Protein AF-A0A7S1TNI1-F1 (afdb_monomer)

Mean predicted aligned error: 12.4 Å

Solvent-accessible surface area (backbone atoms only — not comparable to full-atom values): 10833 Å² total; per-residue (Å²): 135,83,77,83,78,78,81,82,69,87,81,76,63,82,94,73,88,87,78,83,94,71,95,68,84,94,77,79,81,79,66,83,77,74,82,76,91,56,87,50,42,33,34,29,25,43,77,46,74,68,42,44,52,53,45,50,53,51,49,51,55,45,20,75,75,36,70,81,44,51,46,90,65,24,58,37,82,41,70,46,83,30,66,50,75,73,53,82,90,62,57,76,86,74,70,60,75,88,36,50,73,36,51,57,57,53,48,36,45,74,70,62,71,20,81,46,76,56,75,64,74,91,62,55,55,96,71,73,59,89,96,62,84,86,91,78,79,76,88,80,71,90,85,73,87,80,90,84,62,96,85,36,96,48,81,90,57,58,133

Nearest PDB structures (foldseek):
  4htg-assembly1_A  TM=9.807E-01  e=3.822E-10  Arabidopsis thaliana
  8to0-assembly1_DY  TM=3.413E-01  e=8.635E+00  Mus musculus

InterPro domains:
  IPR000860 Porphobilinogen deaminase [PR00151] (84-104)
  IPR000860 Porphobilinogen deaminase [PR00151] (115-134)
  IPR000860 Porphobilinogen deaminase [PTHR11557] (43-158)
  IPR022417 Porphobilinogen deaminase, N-terminal [PF01379] (43-159)

Radius of gyration: 21.16 Å; Cα contacts (8 Å, |Δi|>4): 131; chains: 1; bounding box: 68×45×53 Å

Secondary structure (DSSP, 8-state):
-PPPPPPPPTT-----SS-------S-----------SSSEEEEEESSHHHHHHHHHHHHHHHHH-GGGSSTTSEEEEEE--HHHH--SS-HHHH--TTTTTHHHHHHHHTTS-SEE---GGGS-SSPPTT------PPP---------SS-SSGGG--

Structure (mmCIF, N/CA/C/O backbone):
data_AF-A0A7S1TNI1-F1
#
_entry.id   AF-A0A7S1TNI1-F1
#
loop_
_atom_site.group_PDB
_atom_site.id
_atom_site.type_symbol
_atom_site.label_atom_id
_atom_site.label_alt_id
_atom_site.label_comp_id
_atom_site.label_asym_id
_atom_site.label_entity_id
_atom_site.label_seq_id
_atom_site.pdbx_PDB_ins_code
_atom_site.Cartn_x
_atom_site.Cartn_y
_atom_site.Cartn_z
_atom_site.occupancy
_atom_site.B_iso_or_equiv
_atom_site.auth_seq_id
_atom_site.auth_comp_id
_atom_site.auth_asym_id
_atom_site.auth_atom_id
_atom_site.pdbx_PDB_model_num
ATOM 1 N N . MET A 1 1 ? -45.869 -10.070 21.396 1.00 42.47 1 MET A N 1
ATOM 2 C CA . MET A 1 1 ? -45.321 -10.048 20.025 1.00 42.47 1 MET A CA 1
ATOM 3 C C . MET A 1 1 ? -43.809 -9.991 20.153 1.00 42.47 1 MET A C 1
ATOM 5 O O . MET A 1 1 ? -43.287 -8.968 20.569 1.00 42.47 1 MET A O 1
ATOM 9 N N . LEU A 1 2 ? -43.135 -11.126 19.964 1.00 41.03 2 LEU A N 1
ATOM 10 C CA . LEU A 1 2 ? -41.676 -11.225 20.056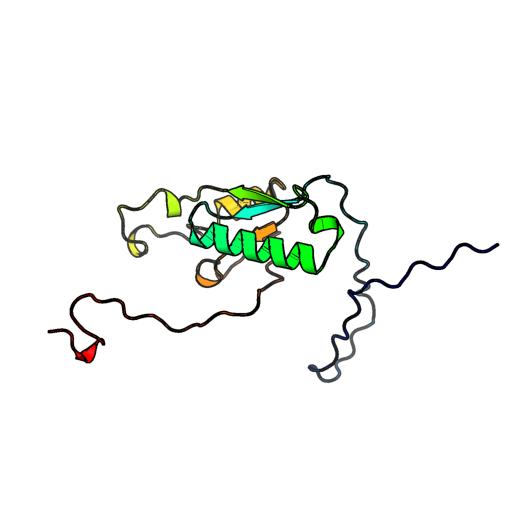 1.00 41.03 2 LEU A CA 1
ATOM 11 C C . LEU A 1 2 ? -41.064 -10.533 18.833 1.00 41.03 2 LEU A C 1
ATOM 13 O O . LEU A 1 2 ? -41.495 -10.792 17.711 1.00 41.03 2 LEU A O 1
ATOM 17 N N . ALA A 1 3 ? -40.101 -9.641 19.060 1.00 39.53 3 ALA A N 1
ATOM 18 C CA . ALA A 1 3 ? -39.330 -9.021 17.990 1.00 39.53 3 ALA A CA 1
ATOM 19 C C . ALA A 1 3 ? -38.654 -10.105 17.122 1.00 39.53 3 ALA A C 1
ATOM 21 O O . ALA A 1 3 ? -38.238 -11.138 17.661 1.00 39.53 3 ALA A O 1
ATOM 22 N N . PRO A 1 4 ? -38.538 -9.907 15.797 1.00 43.22 4 PRO A N 1
ATOM 23 C CA . PRO A 1 4 ? -37.852 -10.857 14.934 1.00 43.22 4 PRO A CA 1
ATOM 24 C C . PRO A 1 4 ? -36.383 -10.984 15.356 1.00 43.22 4 PRO A C 1
ATOM 26 O O . PRO A 1 4 ? -35.690 -9.992 15.580 1.00 43.22 4 PRO A O 1
ATOM 29 N N . LYS A 1 5 ? -35.918 -12.230 15.480 1.00 37.00 5 LYS A N 1
ATOM 30 C CA . LYS A 1 5 ? -34.518 -12.566 15.757 1.00 37.00 5 LYS A CA 1
ATOM 31 C C . LYS A 1 5 ? -33.632 -11.956 14.653 1.00 37.00 5 LYS A C 1
ATOM 33 O O . LYS A 1 5 ? -33.962 -12.142 13.481 1.00 37.00 5 LYS A O 1
ATOM 38 N N . PRO A 1 6 ? -32.539 -11.246 14.988 1.00 43.34 6 PRO A N 1
ATOM 39 C CA . PRO A 1 6 ? -31.662 -10.653 13.983 1.00 43.34 6 PRO A CA 1
ATOM 40 C C . PRO A 1 6 ? -31.056 -11.742 13.090 1.00 43.34 6 PRO A C 1
ATOM 42 O O . PRO A 1 6 ? -30.725 -12.834 13.565 1.00 43.34 6 PRO A O 1
ATOM 45 N N . ALA A 1 7 ? -30.945 -11.446 11.794 1.00 45.44 7 ALA A N 1
ATOM 46 C CA . ALA A 1 7 ? -30.350 -12.349 10.819 1.00 45.44 7 ALA A CA 1
ATOM 47 C C . ALA A 1 7 ? -28.884 -12.660 11.192 1.00 45.44 7 ALA A C 1
ATOM 49 O O . ALA A 1 7 ? -28.173 -11.765 11.655 1.00 45.44 7 ALA A O 1
ATOM 50 N N . PRO A 1 8 ? -28.421 -13.910 11.019 1.00 39.25 8 PRO A N 1
ATOM 51 C CA . PRO A 1 8 ? -27.031 -14.265 11.275 1.00 39.25 8 PRO A CA 1
ATOM 52 C C . PRO A 1 8 ? -26.089 -13.557 10.291 1.00 39.25 8 PRO A C 1
ATOM 54 O O . PRO A 1 8 ? -26.387 -13.435 9.103 1.00 39.25 8 PRO A O 1
ATOM 57 N N . CYS A 1 9 ? -24.947 -13.094 10.803 1.00 40.75 9 CYS A N 1
ATOM 58 C CA . CYS A 1 9 ? -23.941 -12.374 10.030 1.00 40.75 9 CYS A CA 1
ATOM 59 C C . CYS A 1 9 ? -23.322 -13.258 8.922 1.00 40.75 9 CYS A C 1
ATOM 61 O O . CYS A 1 9 ? -22.997 -14.421 9.184 1.00 40.75 9 CYS A O 1
ATOM 63 N N . PRO A 1 10 ? -23.052 -12.705 7.724 1.00 45.34 10 PRO A N 1
ATOM 64 C CA . PRO A 1 10 ? -22.493 -13.445 6.586 1.00 45.34 10 PRO A CA 1
ATOM 65 C C . PRO A 1 10 ? -21.034 -13.911 6.775 1.00 45.34 10 PRO A C 1
ATOM 67 O O . PRO A 1 10 ? -20.502 -14.626 5.933 1.00 45.34 10 PRO A O 1
ATOM 70 N N . CYS A 1 11 ? -20.378 -13.564 7.886 1.00 39.72 11 CYS A N 1
ATOM 71 C CA . CYS A 1 11 ? -18.999 -13.956 8.203 1.00 39.72 11 CYS A CA 1
ATOM 72 C C . CYS A 1 11 ? -18.834 -15.423 8.649 1.00 39.72 11 CYS A C 1
ATOM 74 O O . CYS A 1 11 ? -17.710 -15.862 8.882 1.00 39.72 11 CYS A O 1
ATOM 76 N N . THR A 1 12 ? -19.914 -16.203 8.752 1.00 42.03 12 THR A N 1
ATOM 77 C CA . THR A 1 12 ? -19.847 -17.653 9.011 1.00 42.03 12 THR A CA 1
ATOM 78 C C . THR A 1 12 ? -19.625 -18.436 7.714 1.00 42.03 12 THR A C 1
ATOM 80 O O . THR A 1 12 ? -20.430 -19.275 7.320 1.00 42.03 12 THR A O 1
ATOM 83 N N . LEU A 1 13 ? -18.506 -18.178 7.034 1.00 41.69 13 LEU A N 1
ATOM 84 C CA . LEU A 1 13 ? -17.973 -19.139 6.069 1.00 41.69 13 LEU A CA 1
ATOM 85 C C . LEU A 1 13 ? -17.242 -20.252 6.839 1.00 41.69 13 LEU A C 1
ATOM 87 O O . LEU A 1 13 ? -16.502 -19.956 7.781 1.00 41.69 13 LEU A O 1
ATOM 91 N N . PRO A 1 14 ? -17.431 -21.532 6.480 1.00 37.62 14 PRO A N 1
ATOM 92 C CA . PRO A 1 14 ? -16.796 -22.627 7.187 1.00 37.62 14 PRO A CA 1
ATOM 93 C C . PRO A 1 14 ? -15.302 -22.650 6.848 1.00 37.62 14 PRO A C 1
ATOM 95 O O . PRO A 1 14 ? -14.901 -23.041 5.753 1.00 37.62 14 PRO A O 1
ATOM 98 N N . LEU A 1 15 ? -14.462 -22.277 7.814 1.00 42.62 15 LEU A N 1
ATOM 99 C CA . LEU A 1 15 ? -13.054 -22.676 7.857 1.00 42.62 15 LEU A CA 1
ATOM 100 C C . LEU A 1 15 ? -12.991 -24.187 8.135 1.00 42.62 15 LEU A C 1
ATOM 102 O O . LEU A 1 15 ? -12.703 -24.632 9.240 1.00 42.62 15 LEU A O 1
ATOM 106 N N . ALA A 1 16 ? -13.334 -25.001 7.144 1.00 41.78 16 ALA A N 1
ATOM 107 C CA . ALA A 1 16 ? -13.261 -26.448 7.262 1.00 41.78 16 ALA A CA 1
ATOM 108 C C . ALA A 1 16 ? -12.875 -27.050 5.915 1.00 41.78 16 ALA A C 1
ATOM 110 O O . ALA A 1 16 ? -13.736 -27.483 5.162 1.00 41.78 16 ALA A O 1
ATOM 111 N N . THR A 1 17 ? -11.579 -27.074 5.600 1.00 38.78 17 THR A N 1
ATOM 112 C CA . THR A 1 17 ? -11.052 -28.095 4.672 1.00 38.78 17 THR A CA 1
ATOM 113 C C . THR A 1 17 ? -9.570 -28.435 4.824 1.00 38.78 17 THR A C 1
ATOM 115 O O . THR A 1 17 ? -9.156 -29.419 4.228 1.00 38.78 17 THR A O 1
ATOM 118 N N . TYR A 1 18 ? -8.762 -27.751 5.641 1.00 39.75 18 TYR A N 1
ATOM 119 C CA . TYR A 1 18 ? -7.353 -28.144 5.797 1.00 39.75 18 TYR A CA 1
ATOM 120 C C . TYR A 1 18 ? -6.835 -27.940 7.219 1.00 39.75 18 TYR A C 1
ATOM 122 O O . TYR A 1 18 ? -6.345 -26.865 7.531 1.00 39.75 18 TYR A O 1
ATOM 130 N N . LEU A 1 19 ? -6.938 -28.973 8.065 1.00 37.62 19 LEU A N 1
ATOM 131 C CA . LEU A 1 19 ? -5.962 -29.332 9.113 1.00 37.62 19 LEU A CA 1
ATOM 132 C C . LEU A 1 19 ? -6.448 -30.594 9.860 1.00 37.62 19 LEU A C 1
ATOM 134 O O . LEU A 1 19 ? -7.603 -30.632 10.288 1.00 37.62 19 LEU A O 1
ATOM 138 N N . PRO A 1 20 ? -5.617 -31.645 10.010 1.00 38.34 20 PRO A N 1
ATOM 139 C CA . PRO A 1 20 ? -5.992 -32.830 10.765 1.00 38.34 20 PRO A CA 1
ATOM 140 C C . PRO A 1 20 ? -5.977 -32.543 12.271 1.00 38.34 20 PRO A C 1
ATOM 142 O O . PRO A 1 20 ? -5.214 -31.718 12.771 1.00 38.34 20 PRO A O 1
ATOM 145 N N . ALA A 1 21 ? -6.860 -33.252 12.968 1.00 44.06 21 ALA A N 1
ATOM 146 C CA . ALA A 1 21 ? -7.147 -33.192 14.393 1.00 44.06 21 ALA A CA 1
ATOM 147 C C . ALA A 1 21 ? -5.917 -33.025 15.308 1.00 44.06 21 ALA A C 1
ATOM 149 O O . ALA A 1 21 ? -5.191 -33.980 15.575 1.00 44.06 21 ALA A O 1
ATOM 150 N N . LEU A 1 22 ? -5.777 -31.841 15.905 1.00 36.84 22 LEU A N 1
ATOM 151 C CA . LEU A 1 22 ? -5.133 -31.671 17.204 1.00 36.84 22 LEU A CA 1
ATOM 152 C C . LEU A 1 22 ? -6.102 -30.914 18.113 1.00 36.84 22 LEU A C 1
ATOM 154 O O . LEU A 1 22 ? -6.539 -29.806 17.812 1.00 36.84 22 LEU A O 1
ATOM 158 N N . HIS A 1 23 ? -6.485 -31.579 19.202 1.00 42.34 23 HIS A N 1
ATOM 159 C CA . HIS A 1 23 ? -7.334 -31.058 20.266 1.00 42.34 23 HIS A CA 1
ATOM 160 C C . HIS A 1 23 ? -6.715 -29.796 20.884 1.00 42.34 23 HIS A C 1
ATOM 162 O O . HIS A 1 23 ? -5.745 -29.891 21.633 1.00 42.34 23 HIS A O 1
ATOM 168 N N . LEU A 1 24 ? -7.322 -28.633 20.639 1.00 41.22 24 LEU A N 1
ATOM 169 C CA . LEU A 1 24 ? -7.227 -27.471 21.523 1.00 41.22 24 LEU A CA 1
ATOM 170 C C . LEU A 1 24 ? -8.637 -27.130 22.036 1.00 41.22 24 LEU A C 1
ATOM 172 O O . LEU A 1 24 ? -9.598 -27.214 21.267 1.00 41.22 24 LEU A O 1
ATOM 176 N N . PRO A 1 25 ? -8.792 -26.765 23.322 1.00 38.41 25 PRO A N 1
ATOM 177 C CA . PRO A 1 25 ? -10.092 -26.459 23.894 1.00 38.41 25 PRO A CA 1
ATOM 178 C C . PRO A 1 25 ? -10.689 -25.206 23.244 1.00 38.41 25 PRO A C 1
ATOM 180 O O . PRO A 1 25 ? -10.017 -24.199 23.019 1.00 38.41 25 PRO A O 1
ATOM 183 N N . ALA A 1 26 ? -11.981 -25.302 22.948 1.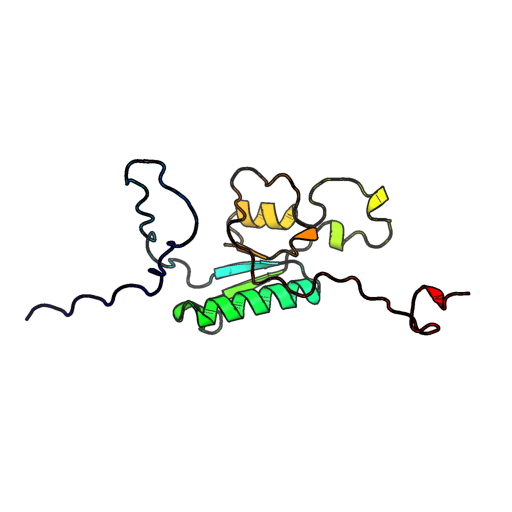00 39.31 26 ALA A N 1
ATOM 184 C CA . ALA A 1 26 ? -12.810 -24.288 22.320 1.00 39.31 26 ALA A CA 1
ATOM 185 C C . ALA A 1 26 ? -12.975 -23.039 23.204 1.00 39.31 26 ALA A C 1
ATOM 187 O O . ALA A 1 26 ? -13.967 -22.908 23.910 1.00 39.31 26 ALA A O 1
ATOM 188 N N . LEU A 1 27 ? -12.017 -22.110 23.163 1.00 35.94 27 LEU A N 1
ATOM 189 C CA . LEU A 1 27 ? -12.146 -20.766 23.742 1.00 35.94 27 LEU A CA 1
ATOM 190 C C . LEU A 1 27 ? -11.419 -19.716 22.884 1.00 35.94 27 LEU A C 1
ATOM 192 O O . LEU A 1 27 ? -10.616 -18.937 23.376 1.00 35.94 27 LEU A O 1
ATOM 196 N N . PHE A 1 28 ? -11.716 -19.664 21.588 1.00 30.45 28 PHE A N 1
ATOM 197 C CA . PHE A 1 28 ? -11.534 -18.438 20.805 1.00 30.45 28 PHE A CA 1
ATOM 198 C C . PHE A 1 28 ? -12.852 -18.121 20.110 1.00 30.45 28 PHE A C 1
ATOM 200 O O . PHE A 1 28 ? -13.022 -18.274 18.905 1.00 30.45 28 PHE A O 1
ATOM 207 N N . SER A 1 29 ? -13.822 -17.697 20.919 1.00 30.09 29 SER A N 1
ATOM 208 C CA . SER A 1 29 ? -14.943 -16.928 20.401 1.00 30.09 29 SER A CA 1
ATOM 209 C C . SER A 1 29 ? -14.376 -15.577 19.971 1.00 30.09 29 SER A C 1
ATOM 211 O O . SER A 1 29 ? -14.229 -14.670 20.789 1.00 30.09 29 SER A O 1
ATOM 213 N N . PHE A 1 30 ? -13.998 -15.449 18.696 1.00 33.84 30 PHE A N 1
ATOM 214 C CA . PHE A 1 30 ? -13.883 -14.145 18.049 1.00 33.84 30 PHE A CA 1
ATOM 215 C C . PHE A 1 30 ? -15.300 -13.572 17.960 1.00 33.84 30 PHE A C 1
ATOM 217 O O . PHE A 1 30 ? -15.944 -13.587 16.915 1.00 33.84 30 PHE A O 1
ATOM 224 N N . THR A 1 31 ? -15.830 -13.096 19.085 1.00 37.09 31 THR A N 1
ATOM 225 C CA . THR A 1 31 ? -16.951 -12.169 19.045 1.00 37.09 31 THR A CA 1
ATOM 226 C C . THR A 1 31 ? -16.450 -10.946 18.300 1.00 37.09 31 THR A C 1
ATOM 228 O O . THR A 1 31 ? -15.518 -10.287 18.766 1.00 37.09 31 THR A O 1
ATOM 231 N N . CYS A 1 32 ? -17.035 -10.665 17.136 1.00 35.09 32 CYS A N 1
ATOM 232 C CA . CYS A 1 32 ? -16.889 -9.396 16.442 1.00 35.09 32 CYS A CA 1
ATOM 233 C C . CYS A 1 32 ? -17.273 -8.292 17.436 1.00 35.09 32 CYS A C 1
ATOM 235 O O . CYS A 1 32 ? -18.455 -8.051 17.681 1.00 35.09 32 CYS A O 1
ATOM 237 N N . ALA A 1 33 ? -16.282 -7.704 18.104 1.00 42.44 33 ALA A N 1
ATOM 238 C CA . ALA A 1 33 ? -16.516 -6.640 19.057 1.00 42.44 33 ALA A CA 1
ATOM 239 C C . ALA A 1 33 ? -17.096 -5.443 18.293 1.00 42.44 33 ALA A C 1
ATOM 241 O O . ALA A 1 33 ? -16.457 -4.926 17.384 1.00 42.44 33 ALA A O 1
ATOM 242 N N . ASN A 1 34 ? -18.336 -5.114 18.661 1.00 43.25 34 ASN A N 1
ATOM 243 C CA . ASN A 1 34 ? -19.155 -3.921 18.432 1.00 43.25 34 ASN A CA 1
ATOM 244 C C . ASN A 1 34 ? -18.761 -2.967 17.270 1.00 43.25 34 ASN A C 1
ATOM 246 O O . ASN A 1 34 ? -17.654 -2.425 17.254 1.00 43.25 34 ASN A O 1
ATOM 250 N N . PRO A 1 35 ? -19.687 -2.678 16.335 1.00 50.81 35 PRO A N 1
ATOM 251 C CA . PRO A 1 35 ? -19.384 -2.083 15.049 1.00 50.81 35 PRO A CA 1
ATOM 252 C C . PRO A 1 35 ? -19.117 -0.580 15.168 1.00 50.81 35 PRO A C 1
ATOM 254 O O . PRO A 1 35 ? -19.885 0.183 15.741 1.00 50.81 35 PRO A O 1
ATOM 257 N N . LEU A 1 36 ? -18.011 -0.171 14.557 1.00 53.19 36 LEU A N 1
ATOM 258 C CA . LEU A 1 36 ? -17.854 1.104 13.866 1.00 53.19 36 LEU A CA 1
ATOM 259 C C . LEU A 1 36 ? -18.291 2.378 14.631 1.00 53.19 36 LEU A C 1
ATOM 261 O O . LEU A 1 36 ? -19.215 3.070 14.225 1.00 53.19 36 LEU A O 1
ATOM 265 N N . THR A 1 37 ? -17.578 2.758 15.694 1.00 52.28 37 THR A N 1
ATOM 266 C CA . THR A 1 37 ? -17.867 3.994 16.460 1.00 52.28 37 THR A CA 1
ATOM 267 C C . THR A 1 37 ? -17.482 5.299 15.749 1.00 52.28 37 THR A C 1
ATOM 269 O O . THR A 1 37 ? -17.905 6.376 16.169 1.00 52.28 37 THR A O 1
ATOM 272 N N . ARG A 1 38 ? -16.681 5.233 14.678 1.00 63.53 38 ARG A N 1
ATOM 273 C CA . ARG A 1 38 ? -16.219 6.397 13.909 1.00 63.53 38 ARG A CA 1
ATOM 274 C C . ARG A 1 38 ? -16.983 6.480 12.589 1.00 63.53 38 ARG A C 1
ATOM 276 O O . ARG A 1 38 ? -17.060 5.493 11.862 1.00 63.53 38 ARG A O 1
ATOM 283 N N . ALA A 1 39 ? -17.498 7.670 12.271 1.00 71.12 39 ALA A N 1
ATOM 284 C CA . ALA A 1 39 ? -18.263 7.929 11.047 1.00 71.12 39 ALA A CA 1
ATOM 285 C C . ALA A 1 39 ? -17.455 7.713 9.750 1.00 71.12 39 ALA A C 1
ATOM 287 O O . ALA A 1 39 ? -18.043 7.534 8.689 1.00 71.12 39 ALA A O 1
ATOM 288 N N . ARG A 1 40 ? -16.116 7.730 9.831 1.00 83.31 40 ARG A N 1
ATOM 289 C CA . ARG A 1 40 ? -15.197 7.470 8.716 1.00 83.31 40 ARG A CA 1
ATOM 290 C C . ARG A 1 40 ? -14.085 6.523 9.145 1.00 83.31 40 ARG A C 1
ATOM 292 O O . ARG A 1 40 ? -13.589 6.643 10.267 1.00 83.31 40 ARG A O 1
ATOM 299 N N . ARG A 1 41 ? -13.690 5.629 8.237 1.00 90.62 41 ARG A N 1
ATOM 300 C CA . ARG A 1 41 ? -12.571 4.690 8.384 1.00 90.62 41 ARG A CA 1
ATOM 301 C C . ARG A 1 41 ? -11.363 5.165 7.586 1.00 90.62 41 ARG A C 1
ATOM 303 O O . ARG A 1 41 ? -11.374 5.004 6.362 1.00 90.62 41 ARG A O 1
ATOM 310 N N . PRO A 1 42 ? -10.352 5.765 8.230 1.00 95.44 42 PRO A N 1
ATOM 311 C CA . PRO A 1 42 ? -9.129 6.159 7.548 1.00 95.44 42 PRO A CA 1
ATOM 312 C C . PRO A 1 42 ? -8.297 4.930 7.145 1.00 95.44 42 PRO A C 1
ATOM 314 O O . PRO A 1 42 ? -7.982 4.073 7.970 1.00 95.44 42 PRO A O 1
ATOM 317 N N . LEU A 1 43 ? -7.936 4.857 5.868 1.00 96.69 43 LEU A N 1
ATOM 318 C CA . LEU A 1 43 ? -7.097 3.833 5.250 1.00 96.69 43 LEU A CA 1
ATOM 319 C C . LEU A 1 43 ? -5.800 4.494 4.781 1.00 96.69 43 LEU A C 1
ATOM 321 O O . LEU A 1 43 ? -5.814 5.320 3.870 1.00 96.69 43 LEU A O 1
ATOM 325 N N . GLY A 1 44 ? -4.681 4.124 5.398 1.00 97.19 44 GLY A N 1
ATOM 326 C CA . GLY A 1 44 ? -3.351 4.620 5.064 1.00 97.19 44 GLY A CA 1
ATOM 327 C C . GLY A 1 44 ? -2.780 3.969 3.805 1.00 97.19 44 GLY A C 1
ATOM 328 O O . GLY A 1 44 ? -2.842 2.750 3.638 1.00 97.19 44 GLY A O 1
ATOM 329 N N . THR A 1 45 ? -2.196 4.766 2.915 1.00 97.25 45 THR A N 1
ATOM 330 C CA . THR A 1 45 ? -1.471 4.273 1.733 1.00 97.25 45 THR A CA 1
ATOM 331 C C . THR A 1 45 ? -0.391 5.264 1.298 1.00 97.25 45 THR A C 1
ATOM 333 O O . THR A 1 45 ? -0.412 6.430 1.696 1.00 97.25 45 THR A O 1
ATOM 336 N N . ARG A 1 46 ? 0.554 4.828 0.461 1.00 95.50 46 ARG A N 1
ATOM 337 C CA . ARG A 1 46 ? 1.511 5.734 -0.200 1.00 95.50 46 ARG A CA 1
ATOM 338 C C . ARG A 1 46 ? 0.816 6.572 -1.274 1.00 95.50 46 ARG A C 1
ATOM 340 O O . ARG A 1 46 ? -0.215 6.187 -1.816 1.00 95.50 46 ARG A O 1
ATOM 347 N N . GLY A 1 47 ? 1.424 7.701 -1.632 1.00 92.50 47 GLY A N 1
ATOM 348 C CA . GLY A 1 47 ? 0.895 8.620 -2.649 1.00 92.50 47 GLY A CA 1
ATOM 349 C C . GLY A 1 47 ? 1.162 8.229 -4.109 1.00 92.50 47 GLY A C 1
ATOM 350 O O . GLY A 1 47 ? 0.782 8.978 -5.006 1.00 92.50 47 GLY A O 1
ATOM 351 N N . SER A 1 48 ? 1.831 7.102 -4.385 1.00 92.50 48 SER A N 1
ATOM 352 C CA . SER A 1 48 ? 2.124 6.701 -5.767 1.00 92.50 48 SER A CA 1
ATOM 353 C C . SER A 1 48 ? 0.856 6.229 -6.499 1.00 92.50 48 SER A C 1
ATOM 355 O O . SER A 1 48 ? -0.042 5.670 -5.863 1.00 92.50 48 SER A O 1
ATOM 357 N N . PRO A 1 49 ? 0.770 6.376 -7.838 1.00 94.75 49 PRO A N 1
ATOM 358 C CA . PRO A 1 49 ? -0.411 5.949 -8.595 1.00 94.75 49 PRO A CA 1
ATOM 359 C C . PRO A 1 49 ? -0.794 4.479 -8.362 1.00 94.75 49 PRO A C 1
ATOM 361 O O . PRO A 1 49 ? -1.971 4.157 -8.214 1.00 94.75 49 PRO A O 1
ATOM 364 N N . LEU A 1 50 ? 0.199 3.589 -8.258 1.00 94.81 50 LEU A N 1
ATOM 365 C CA . LEU A 1 50 ? -0.030 2.172 -7.970 1.00 94.81 50 LEU A CA 1
ATOM 366 C C . LEU A 1 50 ? -0.532 1.941 -6.535 1.00 94.81 50 LEU A C 1
ATOM 368 O O . LEU A 1 50 ? -1.442 1.140 -6.332 1.00 94.81 50 LEU A O 1
ATOM 372 N N . ALA A 1 51 ? 0.019 2.645 -5.544 1.00 95.62 51 ALA A N 1
ATOM 373 C CA . ALA A 1 51 ? -0.421 2.520 -4.154 1.00 95.62 51 ALA A CA 1
ATOM 374 C C . ALA A 1 51 ? -1.863 3.018 -3.960 1.00 95.62 51 ALA A C 1
ATOM 376 O O . ALA A 1 51 ? -2.648 2.410 -3.227 1.00 95.62 51 ALA A O 1
ATOM 377 N N . LEU A 1 52 ? -2.245 4.081 -4.671 1.00 97.06 52 LEU A N 1
ATOM 378 C CA . LEU A 1 52 ? -3.627 4.549 -4.723 1.00 97.06 52 LEU A CA 1
ATOM 379 C C . LEU A 1 52 ? -4.544 3.514 -5.378 1.00 97.06 52 LEU A C 1
ATOM 381 O O . LEU A 1 52 ? -5.596 3.211 -4.822 1.00 97.06 52 LEU A O 1
ATOM 385 N N . ALA A 1 53 ? -4.141 2.913 -6.502 1.00 97.50 53 ALA A N 1
ATOM 386 C CA . ALA A 1 53 ? -4.922 1.853 -7.144 1.00 97.50 53 ALA A CA 1
ATOM 387 C C . ALA A 1 53 ? -5.180 0.668 -6.190 1.00 97.50 53 ALA A C 1
ATOM 389 O O . ALA A 1 53 ? -6.307 0.186 -6.093 1.00 97.50 53 ALA A O 1
ATOM 390 N N . GLN A 1 54 ? -4.171 0.258 -5.415 1.00 97.81 54 GLN A N 1
ATOM 391 C CA . GLN A 1 54 ? -4.302 -0.789 -4.393 1.00 97.81 54 GLN A CA 1
ATOM 392 C C . GLN A 1 54 ? -5.256 -0.386 -3.256 1.00 97.81 54 GLN A C 1
ATOM 394 O O . GLN A 1 54 ? -6.062 -1.200 -2.794 1.00 97.81 54 GLN A O 1
ATOM 399 N N . ALA A 1 55 ? -5.204 0.874 -2.817 1.00 97.38 55 ALA A N 1
ATOM 400 C CA . ALA A 1 55 ? -6.109 1.404 -1.801 1.00 97.38 55 ALA A CA 1
ATOM 401 C C . ALA A 1 55 ? -7.564 1.455 -2.294 1.00 97.38 55 ALA A C 1
ATOM 403 O O . ALA A 1 55 ? -8.473 1.052 -1.567 1.00 97.38 55 ALA A O 1
ATOM 404 N N . TYR A 1 56 ? -7.791 1.885 -3.538 1.00 97.25 56 TYR A N 1
ATOM 405 C CA . TYR A 1 56 ? -9.117 1.889 -4.155 1.00 97.25 56 TYR A CA 1
ATOM 406 C C . TYR A 1 56 ? -9.668 0.477 -4.357 1.00 97.25 56 TYR A C 1
ATOM 408 O O . TYR A 1 56 ? -10.839 0.244 -4.065 1.00 97.25 56 TYR A O 1
ATOM 416 N N . GLU A 1 57 ? -8.837 -0.477 -4.777 1.00 97.38 57 GLU A N 1
ATOM 417 C CA . GLU A 1 57 ? -9.239 -1.881 -4.898 1.00 97.38 57 GLU A CA 1
ATOM 418 C C . GLU A 1 57 ? -9.630 -2.474 -3.535 1.00 97.38 57 GLU A C 1
ATOM 420 O O . GLU A 1 57 ? -10.656 -3.144 -3.404 1.00 97.38 57 GLU A O 1
ATOM 425 N N . THR A 1 58 ? -8.860 -2.163 -2.489 1.00 97.19 58 THR A N 1
ATOM 426 C CA . THR A 1 58 ? -9.188 -2.561 -1.112 1.00 97.19 58 THR A CA 1
ATOM 427 C C . THR A 1 58 ? -10.517 -1.948 -0.667 1.00 97.19 58 THR A C 1
ATOM 429 O O . THR A 1 58 ? -11.391 -2.656 -0.168 1.00 97.19 58 THR A O 1
ATOM 432 N N . LYS A 1 59 ? -10.711 -0.643 -0.900 1.00 96.12 59 LYS A N 1
ATOM 433 C CA . LYS A 1 59 ? -11.956 0.073 -0.590 1.00 96.12 59 LYS A CA 1
ATOM 434 C C . LYS A 1 59 ? -13.163 -0.526 -1.318 1.00 96.12 59 LYS A C 1
ATOM 436 O O . LYS A 1 59 ? -14.206 -0.707 -0.695 1.00 96.12 59 LYS A O 1
ATOM 441 N N . ARG A 1 60 ? -13.023 -0.864 -2.603 1.00 96.12 60 ARG A N 1
ATOM 442 C CA . ARG A 1 60 ? -14.079 -1.498 -3.407 1.00 96.12 60 ARG A CA 1
ATOM 443 C C . ARG A 1 60 ? -14.512 -2.830 -2.791 1.00 96.12 60 ARG A C 1
ATOM 445 O O . ARG A 1 60 ? -15.693 -3.014 -2.516 1.00 96.12 60 ARG A O 1
ATOM 452 N N . ARG A 1 61 ? -13.560 -3.721 -2.492 1.00 96.31 61 ARG A N 1
ATOM 453 C CA . ARG A 1 61 ? -13.840 -5.034 -1.878 1.00 96.31 61 ARG A CA 1
ATOM 454 C C . ARG A 1 61 ? -14.469 -4.924 -0.490 1.00 96.31 61 ARG A C 1
ATOM 456 O O . ARG A 1 61 ? -15.337 -5.724 -0.141 1.00 96.31 61 ARG A O 1
ATOM 463 N N . LEU A 1 62 ? -14.043 -3.934 0.299 1.00 95.44 62 LEU A N 1
ATOM 464 C CA . LEU A 1 62 ? -14.659 -3.638 1.592 1.00 95.44 62 LEU A CA 1
ATOM 465 C C . LEU A 1 62 ? -16.129 -3.244 1.425 1.00 95.44 62 LEU A C 1
ATOM 467 O O . LEU A 1 62 ? -16.964 -3.797 2.130 1.00 95.44 62 LEU A O 1
ATOM 471 N N . GLY A 1 63 ? -16.455 -2.362 0.475 1.00 94.69 63 GLY A N 1
ATOM 472 C CA . GLY A 1 63 ? -17.841 -1.972 0.193 1.00 94.69 63 GLY A CA 1
ATOM 473 C C . GLY A 1 63 ? -18.709 -3.116 -0.346 1.00 94.69 63 GLY A C 1
ATOM 474 O O . GLY A 1 63 ? -19.890 -3.191 -0.028 1.00 94.69 63 GLY A O 1
ATOM 475 N N . GLU A 1 64 ? -18.128 -4.043 -1.111 1.00 94.94 64 GLU A N 1
ATOM 476 C CA . GLU A 1 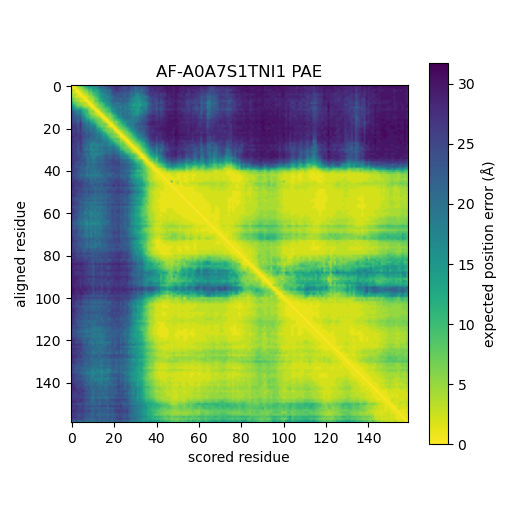64 ? -18.831 -5.241 -1.603 1.00 94.94 64 GLU A CA 1
ATOM 477 C C . GLU A 1 64 ? -19.168 -6.238 -0.489 1.00 94.94 64 GLU A C 1
ATOM 479 O O . GLU A 1 64 ? -20.181 -6.930 -0.561 1.00 94.94 64 GLU A O 1
ATOM 484 N N . THR A 1 65 ? -18.323 -6.314 0.540 1.00 94.94 65 THR A N 1
ATOM 485 C CA . THR A 1 65 ? -18.487 -7.264 1.652 1.00 94.94 65 THR A CA 1
ATOM 486 C C . THR A 1 65 ? -19.301 -6.671 2.805 1.00 94.94 65 THR A C 1
ATOM 488 O O . THR A 1 65 ? -20.075 -7.380 3.446 1.00 94.94 65 THR A O 1
ATOM 491 N N . PHE A 1 66 ? -19.130 -5.374 3.067 1.00 93.50 66 PHE A N 1
ATOM 492 C CA . PHE A 1 66 ? -19.717 -4.642 4.189 1.00 93.50 66 PHE A CA 1
ATOM 493 C C . PHE A 1 66 ? -20.537 -3.456 3.653 1.00 93.50 66 PHE A C 1
ATOM 495 O O . PHE A 1 66 ? -19.957 -2.413 3.329 1.00 93.50 66 PHE A O 1
ATOM 502 N N . PRO A 1 67 ? -21.875 -3.580 3.543 1.00 90.25 67 PRO A N 1
ATOM 503 C CA . PRO A 1 67 ? -22.737 -2.538 2.975 1.00 90.25 67 PRO A CA 1
ATOM 504 C C . PRO A 1 67 ? -22.596 -1.168 3.650 1.00 90.25 67 PRO A C 1
ATOM 506 O O . PRO A 1 67 ? -22.716 -0.130 3.003 1.00 90.25 67 PRO A O 1
ATOM 509 N N . GLU A 1 68 ? -22.288 -1.142 4.944 1.00 89.75 68 GLU A N 1
ATOM 510 C CA . GLU A 1 68 ? -22.038 0.078 5.709 1.00 89.75 68 GLU A CA 1
ATOM 511 C C . GLU A 1 68 ? -20.749 0.814 5.299 1.00 89.75 68 GLU A C 1
ATOM 513 O O . GLU A 1 68 ? -20.608 2.005 5.572 1.00 89.75 68 GLU A O 1
ATOM 518 N N . LEU A 1 69 ? -19.824 0.132 4.614 1.00 92.69 69 LEU A N 1
ATOM 519 C CA . LEU A 1 69 ? -18.600 0.710 4.047 1.00 92.69 69 LEU A CA 1
ATOM 520 C C . LEU A 1 69 ? -18.738 1.095 2.570 1.00 92.69 69 LEU A C 1
ATOM 522 O O . LEU A 1 69 ? -17.831 1.724 2.023 1.00 92.69 69 LEU A O 1
ATOM 526 N N . ALA A 1 70 ? -19.855 0.743 1.928 1.00 91.44 70 ALA A N 1
ATOM 527 C CA . ALA A 1 70 ? -20.134 1.091 0.536 1.00 91.44 70 ALA A CA 1
ATOM 528 C C . ALA A 1 70 ? -20.546 2.561 0.359 1.00 91.44 70 ALA A C 1
ATOM 530 O O . ALA A 1 70 ? -20.411 3.112 -0.734 1.00 91.44 70 ALA A O 1
ATOM 531 N N . ALA A 1 71 ? -21.047 3.200 1.421 1.00 90.44 71 ALA A N 1
ATOM 532 C CA . ALA A 1 71 ? -21.462 4.595 1.381 1.00 90.44 71 ALA A CA 1
ATOM 533 C C . ALA A 1 71 ? -20.285 5.529 1.054 1.00 90.44 71 ALA A C 1
ATOM 535 O O . ALA A 1 71 ? -19.152 5.347 1.515 1.00 90.44 71 ALA A O 1
ATOM 536 N N . GLU A 1 72 ? -20.563 6.571 0.270 1.00 87.69 72 GLU A N 1
ATOM 537 C CA . GLU A 1 72 ? -19.562 7.576 -0.064 1.00 87.69 72 GLU A CA 1
ATOM 538 C C . GLU A 1 72 ? -19.024 8.243 1.214 1.00 87.69 72 GLU A C 1
ATOM 540 O O . GLU A 1 72 ? -19.774 8.662 2.093 1.00 87.69 72 GLU A O 1
ATOM 545 N N . GLY A 1 73 ? -17.697 8.292 1.345 1.00 87.25 73 GLY A N 1
ATOM 546 C CA . GLY A 1 73 ? -17.021 8.829 2.529 1.00 87.25 73 GLY A CA 1
ATOM 547 C C . GLY A 1 73 ? -16.909 7.879 3.730 1.00 87.25 73 GLY A C 1
ATOM 548 O O . GLY A 1 73 ? -16.212 8.234 4.677 1.00 87.25 73 GLY A O 1
ATOM 549 N N . ALA A 1 74 ? -17.501 6.676 3.701 1.00 91.31 74 ALA A N 1
ATOM 550 C CA . ALA A 1 74 ? -17.369 5.707 4.798 1.00 91.31 74 ALA A CA 1
ATOM 551 C C . ALA A 1 74 ? -15.919 5.222 4.985 1.00 91.31 74 ALA A C 1
ATOM 553 O O . ALA A 1 74 ? -15.458 5.050 6.114 1.00 91.31 74 ALA A O 1
ATOM 554 N N . VAL A 1 75 ? -15.185 5.056 3.879 1.00 94.88 75 VAL A N 1
ATOM 555 C CA . VAL A 1 75 ? -13.737 4.792 3.859 1.00 94.88 75 VAL A CA 1
ATOM 556 C C . VAL A 1 75 ? -13.008 5.995 3.261 1.00 94.88 75 VAL A C 1
ATOM 558 O O . VAL A 1 75 ? -13.231 6.358 2.097 1.00 94.88 75 VAL A O 1
ATOM 561 N N . GLU A 1 76 ? -12.126 6.589 4.057 1.00 95.44 76 GLU A N 1
ATOM 562 C CA . GLU A 1 76 ? -11.306 7.752 3.719 1.00 95.44 76 GLU A CA 1
ATOM 563 C C . GLU A 1 76 ? -9.885 7.292 3.381 1.00 95.44 76 GLU A C 1
ATOM 565 O O . GLU A 1 76 ? -9.262 6.598 4.176 1.00 95.44 76 GLU A O 1
ATOM 570 N N . ILE A 1 77 ? -9.371 7.642 2.200 1.00 96.31 77 ILE A N 1
ATOM 571 C CA . ILE A 1 77 ? -8.000 7.287 1.806 1.00 96.31 77 ILE A CA 1
ATOM 572 C C . ILE A 1 77 ? -7.059 8.385 2.298 1.00 96.31 77 ILE A C 1
ATOM 574 O O . ILE A 1 77 ? -7.156 9.530 1.862 1.00 96.31 77 ILE A O 1
ATOM 578 N N . CYS A 1 78 ? -6.137 8.018 3.181 1.00 96.38 78 CYS A N 1
ATOM 579 C CA . CYS A 1 78 ? -5.138 8.900 3.761 1.00 96.38 78 CYS A CA 1
ATOM 580 C C . CYS A 1 78 ? -3.779 8.616 3.112 1.00 96.38 78 CYS A C 1
ATOM 582 O O . CYS A 1 78 ? -3.164 7.573 3.348 1.00 96.38 78 CYS A O 1
ATOM 584 N N . THR A 1 79 ? -3.301 9.541 2.282 1.00 95.94 79 THR A N 1
ATOM 585 C CA . THR A 1 79 ? -1.975 9.439 1.662 1.00 95.94 79 THR A CA 1
ATOM 586 C C . THR A 1 79 ? -0.886 9.841 2.649 1.00 95.94 79 THR A C 1
ATOM 588 O O . THR A 1 79 ? -0.895 10.965 3.151 1.00 95.94 79 THR A O 1
ATOM 591 N N . ILE A 1 80 ? 0.072 8.950 2.883 1.00 94.31 80 ILE A N 1
ATOM 592 C CA . ILE A 1 80 ? 1.196 9.145 3.800 1.00 94.31 80 ILE A CA 1
ATOM 593 C C . ILE A 1 80 ? 2.490 9.163 2.984 1.00 94.31 80 ILE A C 1
ATOM 595 O O . ILE A 1 80 ? 2.762 8.253 2.199 1.00 94.31 80 ILE A O 1
ATOM 599 N N . MET A 1 81 ? 3.273 10.231 3.148 1.00 88.94 81 MET A N 1
ATOM 600 C CA . MET A 1 81 ? 4.570 10.396 2.491 1.00 88.94 81 MET A CA 1
ATOM 601 C C . MET A 1 81 ? 5.632 9.603 3.251 1.00 88.94 81 MET A C 1
ATOM 603 O O . MET A 1 81 ? 5.807 9.812 4.451 1.00 88.94 81 MET A O 1
ATOM 607 N N . THR A 1 82 ? 6.358 8.724 2.562 1.00 85.50 82 THR A N 1
ATOM 608 C CA . THR A 1 82 ? 7.429 7.928 3.176 1.00 85.50 82 THR A CA 1
ATOM 609 C C . THR A 1 82 ? 8.801 8.473 2.802 1.00 85.50 82 THR A C 1
ATOM 611 O O . THR A 1 82 ? 8.962 9.169 1.797 1.00 85.50 82 THR A O 1
ATOM 614 N N . LYS A 1 83 ? 9.834 8.134 3.578 1.00 79.88 83 LYS A N 1
ATOM 615 C CA . LYS A 1 83 ? 11.214 8.521 3.227 1.00 79.88 83 LYS A CA 1
ATOM 616 C C . LYS A 1 83 ? 11.670 7.936 1.895 1.00 79.88 83 LYS A C 1
ATOM 618 O O . LYS A 1 83 ? 12.416 8.594 1.178 1.00 79.88 83 LYS A O 1
ATOM 623 N N . GLY A 1 84 ? 11.207 6.735 1.554 1.00 75.69 84 GLY A N 1
ATOM 624 C CA . GLY A 1 84 ? 11.488 6.131 0.255 1.00 75.69 84 GLY A CA 1
ATOM 625 C C . GLY A 1 84 ? 10.844 6.860 -0.920 1.00 75.69 84 GLY A C 1
ATOM 626 O O . GLY A 1 84 ? 11.365 6.783 -2.024 1.00 75.69 84 GLY A O 1
ATOM 627 N N . ASP A 1 85 ? 9.746 7.586 -0.698 1.00 78.00 85 ASP A N 1
ATOM 628 C CA . ASP A 1 85 ? 9.141 8.436 -1.730 1.00 78.00 85 ASP A CA 1
ATOM 629 C C . ASP A 1 85 ? 9.908 9.758 -1.914 1.00 78.00 85 ASP A C 1
ATOM 631 O O . ASP A 1 85 ? 9.887 10.342 -2.994 1.00 78.00 85 ASP A O 1
ATOM 635 N N . ALA A 1 86 ? 10.598 10.228 -0.869 1.00 77.06 86 ALA A N 1
ATOM 636 C CA . ALA A 1 86 ? 11.342 11.487 -0.888 1.00 77.06 86 ALA A CA 1
ATOM 637 C C . ALA A 1 86 ? 12.745 11.370 -1.514 1.00 77.06 86 ALA A C 1
ATOM 639 O O . ALA A 1 86 ? 13.282 12.369 -1.989 1.00 77.06 86 ALA A O 1
ATOM 640 N N . ILE A 1 87 ? 13.351 10.178 -1.499 1.00 74.56 87 ILE A N 1
ATOM 641 C CA . ILE A 1 87 ? 14.716 9.940 -1.990 1.00 74.56 87 ILE A CA 1
ATOM 642 C C . ILE A 1 87 ? 14.641 9.213 -3.339 1.00 74.56 87 ILE A C 1
ATOM 644 O O . ILE A 1 87 ? 14.501 7.993 -3.385 1.00 74.56 87 ILE A O 1
ATOM 648 N N . LEU A 1 88 ? 14.727 9.970 -4.436 1.00 74.81 88 LEU A N 1
ATOM 649 C CA . LEU A 1 88 ? 14.668 9.458 -5.818 1.00 74.81 88 LEU A CA 1
ATOM 650 C C . LEU A 1 88 ? 16.033 9.456 -6.526 1.00 74.81 88 LEU A C 1
ATOM 652 O O . LEU A 1 88 ? 16.169 8.912 -7.617 1.00 74.81 88 LEU A O 1
ATOM 656 N N . ASP A 1 89 ? 17.035 10.090 -5.924 1.00 72.88 89 ASP A N 1
ATOM 657 C CA . ASP A 1 89 ? 18.338 10.413 -6.510 1.00 72.88 89 ASP A CA 1
ATOM 658 C C . ASP A 1 89 ? 19.443 9.401 -6.167 1.00 72.88 89 ASP A C 1
ATOM 660 O O . ASP A 1 89 ? 20.568 9.525 -6.651 1.00 72.88 89 ASP A O 1
ATOM 664 N N . LYS A 1 90 ? 19.138 8.392 -5.345 1.00 71.31 90 LYS A N 1
ATOM 665 C CA . LYS A 1 90 ? 20.086 7.360 -4.905 1.00 71.31 90 LYS A CA 1
ATOM 666 C C . LYS A 1 90 ? 19.534 5.965 -5.130 1.00 71.31 90 LYS A C 1
ATOM 668 O O . LYS A 1 90 ? 18.328 5.737 -5.037 1.00 71.31 90 LYS A O 1
ATOM 673 N N . ALA A 1 91 ? 20.424 5.011 -5.387 1.00 73.81 91 ALA A N 1
ATOM 674 C CA . ALA A 1 91 ? 20.017 3.623 -5.529 1.00 73.81 91 ALA A CA 1
ATOM 675 C C . ALA A 1 91 ? 19.485 3.084 -4.191 1.00 73.81 91 ALA A C 1
ATOM 677 O O . ALA A 1 91 ? 20.065 3.314 -3.130 1.00 73.81 91 ALA A O 1
ATOM 678 N N . LEU A 1 92 ? 18.406 2.296 -4.237 1.00 72.81 92 LEU A N 1
ATOM 679 C CA . LEU A 1 92 ? 17.817 1.661 -3.048 1.00 72.81 92 LEU A CA 1
ATOM 680 C C . LEU A 1 92 ? 18.832 0.829 -2.248 1.00 72.81 92 LEU A C 1
ATOM 682 O O . LEU A 1 92 ? 18.764 0.783 -1.021 1.00 72.81 92 LEU A O 1
ATOM 686 N N . SER A 1 93 ? 19.797 0.211 -2.935 1.00 75.06 93 SER A N 1
ATOM 687 C CA . SER A 1 93 ? 20.897 -0.544 -2.327 1.00 75.06 93 SER A CA 1
ATOM 688 C C . SER A 1 93 ? 21.841 0.313 -1.478 1.00 75.06 93 SER A C 1
ATOM 690 O O . SER A 1 93 ? 22.471 -0.210 -0.564 1.00 75.06 93 SER A O 1
ATOM 692 N N . GLU A 1 94 ? 21.945 1.611 -1.766 1.00 70.81 94 GLU A N 1
ATOM 693 C CA . GLU A 1 94 ? 22.856 2.550 -1.098 1.00 70.81 94 GLU A CA 1
ATOM 694 C C . GLU A 1 94 ? 22.196 3.281 0.071 1.00 70.81 94 GLU A C 1
ATOM 696 O O . GLU A 1 94 ? 22.871 3.673 1.020 1.00 70.81 94 GLU A O 1
ATOM 701 N N . ILE A 1 95 ? 20.875 3.471 0.009 1.00 68.56 95 ILE A N 1
ATOM 702 C CA . ILE A 1 95 ? 20.119 4.209 1.027 1.00 68.56 95 ILE A CA 1
ATOM 703 C C . ILE A 1 95 ? 20.154 3.463 2.365 1.00 68.56 95 ILE A C 1
ATOM 705 O O . ILE A 1 95 ? 20.262 4.097 3.415 1.00 68.56 95 ILE A O 1
ATOM 709 N N . GLY A 1 96 ? 20.137 2.125 2.330 1.00 60.84 96 GLY A N 1
ATOM 710 C CA . GLY A 1 96 ? 20.133 1.288 3.525 1.00 60.84 96 GLY A CA 1
ATOM 711 C C . GLY A 1 96 ? 18.921 1.544 4.438 1.00 60.84 96 GLY A C 1
ATOM 712 O O . GLY A 1 96 ? 18.214 2.544 4.355 1.00 60.84 96 GLY A O 1
ATOM 713 N N . GLY A 1 97 ? 18.658 0.615 5.352 1.00 63.97 97 GLY A N 1
ATOM 714 C CA . GLY A 1 97 ? 17.595 0.768 6.350 1.00 63.97 97 GLY A CA 1
ATOM 715 C C . GLY A 1 97 ? 16.345 -0.065 6.070 1.00 63.97 97 GLY A C 1
ATOM 716 O O . GLY A 1 97 ? 15.834 -0.159 4.957 1.00 63.97 97 GLY A O 1
ATOM 717 N N . LYS A 1 98 ? 15.857 -0.711 7.131 1.00 66.88 98 LYS A N 1
ATOM 718 C CA . LYS A 1 98 ? 14.647 -1.538 7.107 1.00 66.88 98 LYS A CA 1
ATOM 719 C C . LYS A 1 98 ? 13.408 -0.635 7.115 1.00 66.88 98 LYS A C 1
ATOM 721 O O . LYS A 1 98 ? 13.363 0.315 7.892 1.00 66.88 98 LYS A O 1
ATOM 726 N N . GLY A 1 99 ? 12.406 -0.957 6.293 1.00 71.25 99 GLY A N 1
ATOM 727 C CA . GLY A 1 99 ? 11.103 -0.277 6.311 1.00 71.25 99 GLY A CA 1
ATOM 728 C C . GLY A 1 99 ? 11.077 1.103 5.651 1.00 71.25 99 GLY A C 1
ATOM 729 O O . GLY A 1 99 ? 10.289 1.950 6.062 1.00 71.25 99 GLY A O 1
ATOM 730 N N . LEU A 1 100 ? 11.912 1.339 4.631 1.00 80.44 100 LEU A N 1
ATOM 731 C CA . LEU A 1 100 ? 12.012 2.624 3.918 1.00 80.44 100 LEU A CA 1
ATOM 732 C C . LEU A 1 100 ? 10.658 3.153 3.394 1.00 80.44 100 LEU A C 1
ATOM 734 O O . LEU A 1 100 ? 10.458 4.363 3.312 1.00 80.44 100 LEU A O 1
ATOM 738 N N . PHE A 1 101 ? 9.739 2.240 3.074 1.00 81.31 101 PHE A N 1
ATOM 739 C CA . PHE A 1 101 ? 8.401 2.537 2.558 1.00 81.31 101 PHE A CA 1
ATOM 740 C C . PHE A 1 101 ? 7.266 2.224 3.539 1.00 81.31 101 PHE A C 1
ATOM 742 O O . PHE A 1 101 ? 6.105 2.398 3.179 1.00 81.31 101 PHE A O 1
ATOM 749 N N . THR A 1 102 ? 7.559 1.715 4.738 1.00 87.00 102 THR A N 1
ATOM 750 C CA . THR A 1 102 ? 6.518 1.300 5.700 1.00 87.00 102 THR A CA 1
ATOM 751 C C . THR A 1 102 ? 6.558 2.085 6.995 1.00 87.00 102 THR A C 1
ATOM 753 O O . THR A 1 102 ? 5.519 2.249 7.616 1.00 87.00 102 THR A O 1
ATOM 756 N N . LYS A 1 103 ? 7.711 2.643 7.379 1.00 89.44 103 LYS A N 1
ATOM 757 C CA . LYS A 1 103 ? 7.895 3.254 8.696 1.00 89.44 103 LYS A CA 1
ATOM 758 C C . LYS A 1 103 ? 6.863 4.336 9.015 1.00 89.44 103 LYS A C 1
ATOM 760 O O . LYS A 1 103 ? 6.293 4.323 10.100 1.00 89.44 103 LYS A O 1
ATOM 765 N N . GLU A 1 104 ? 6.630 5.277 8.104 1.00 92.25 104 GLU A N 1
ATOM 766 C CA . GLU A 1 104 ? 5.667 6.359 8.335 1.00 92.25 104 GLU A CA 1
ATOM 767 C C . GLU A 1 104 ? 4.218 5.839 8.394 1.00 92.25 104 GLU A C 1
ATOM 769 O O . GLU A 1 104 ? 3.433 6.312 9.212 1.00 92.25 104 GLU A O 1
ATOM 774 N N . LEU A 1 105 ? 3.887 4.804 7.613 1.00 93.12 105 LEU A N 1
ATOM 775 C CA . LEU A 1 105 ? 2.585 4.126 7.667 1.00 93.12 105 LEU A CA 1
ATOM 776 C C . LEU A 1 105 ? 2.389 3.384 8.995 1.00 93.12 105 LEU A C 1
ATOM 778 O O . LEU A 1 105 ? 1.322 3.479 9.597 1.00 93.12 105 LEU A O 1
ATOM 782 N N . ASP A 1 106 ? 3.422 2.687 9.471 1.00 92.38 106 ASP A N 1
ATOM 783 C CA . ASP A 1 106 ? 3.413 1.972 10.748 1.00 92.38 106 ASP A CA 1
ATOM 784 C C . ASP A 1 106 ? 3.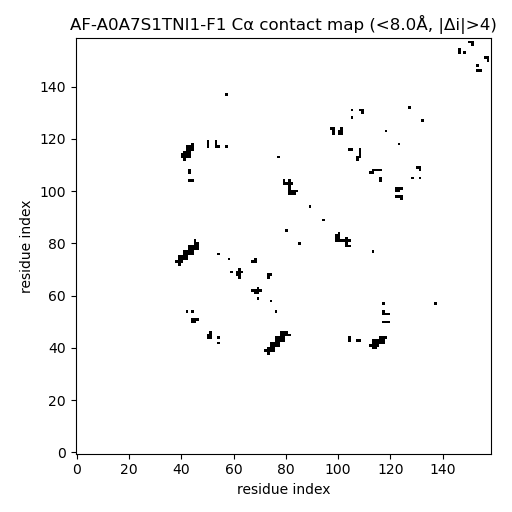205 2.954 11.913 1.00 92.38 106 ASP A C 1
ATOM 786 O O . ASP A 1 106 ? 2.444 2.676 12.838 1.00 92.38 106 ASP A O 1
ATOM 790 N N . VAL A 1 107 ? 3.839 4.133 11.856 1.00 92.50 107 VAL A N 1
ATOM 791 C CA . VAL A 1 107 ? 3.654 5.205 12.848 1.00 92.50 107 VAL A CA 1
ATOM 792 C C . VAL A 1 107 ? 2.217 5.722 12.845 1.00 92.50 107 VAL A C 1
ATOM 794 O O . VAL A 1 107 ? 1.608 5.779 13.913 1.00 92.50 107 VAL A O 1
ATOM 797 N N . SER A 1 108 ? 1.643 6.033 11.680 1.00 93.94 108 SER A N 1
ATOM 798 C CA . SER A 1 108 ? 0.245 6.474 11.596 1.00 93.94 108 SER A CA 1
ATOM 799 C C . SER A 1 108 ? -0.737 5.407 12.091 1.00 93.94 108 SER A C 1
ATOM 801 O O . SER A 1 108 ? -1.724 5.739 12.754 1.00 93.94 108 SER A O 1
ATOM 803 N N . LEU A 1 109 ? -0.459 4.124 11.836 1.00 94.31 109 LEU A N 1
ATOM 804 C CA . LEU A 1 109 ? -1.264 3.013 12.346 1.00 94.31 109 LEU A CA 1
ATOM 805 C C . LEU A 1 109 ? -1.173 2.905 13.877 1.00 94.31 109 LEU A C 1
ATOM 807 O O . LEU A 1 109 ? -2.193 2.811 14.558 1.00 94.31 109 LEU A O 1
ATOM 811 N N . MET A 1 110 ? 0.036 2.979 14.442 1.00 93.12 110 MET A N 1
ATOM 812 C CA . MET A 1 110 ? 0.253 2.934 15.895 1.00 93.12 110 MET A CA 1
ATOM 813 C C . MET A 1 110 ? -0.369 4.135 16.622 1.00 93.12 110 MET A C 1
ATOM 815 O O . MET A 1 110 ? -0.925 3.978 17.710 1.00 93.12 110 MET A O 1
ATOM 819 N N . ASN A 1 111 ? -0.331 5.317 16.004 1.00 93.62 111 ASN A N 1
ATOM 820 C CA . ASN A 1 111 ? -0.954 6.536 16.523 1.00 93.62 111 ASN A CA 1
ATOM 821 C C . ASN A 1 111 ? -2.484 6.554 16.365 1.00 93.62 111 ASN A C 1
ATOM 823 O O . ASN A 1 111 ? -3.129 7.488 16.844 1.00 93.62 111 ASN A O 1
ATOM 827 N N . LYS A 1 112 ? -3.081 5.538 15.721 1.00 92.56 112 LYS A N 1
ATOM 828 C CA . LYS A 1 112 ? -4.517 5.472 15.392 1.00 92.56 112 LYS A CA 1
ATOM 829 C C . LYS A 1 112 ? -4.989 6.643 14.516 1.00 92.56 112 LYS A C 1
ATOM 831 O O . LYS A 1 112 ? -6.158 7.037 14.557 1.00 92.56 112 LYS A O 1
ATOM 836 N N . GLU A 1 113 ? -4.077 7.205 13.724 1.00 93.31 113 GLU A N 1
ATOM 837 C CA . GLU A 1 113 ? -4.395 8.183 12.678 1.00 93.31 113 GLU A CA 1
ATOM 838 C C . GLU A 1 113 ? -5.130 7.492 11.525 1.00 93.31 113 GLU A C 1
ATOM 840 O O . GLU A 1 113 ? -6.083 8.045 10.974 1.00 93.31 113 GLU A O 1
ATOM 845 N N . VAL A 1 114 ? -4.727 6.253 11.229 1.00 95.62 114 VAL A N 1
ATOM 846 C CA . VAL A 1 114 ? -5.368 5.345 10.273 1.00 95.62 114 VAL A CA 1
ATOM 847 C C . VAL A 1 114 ? -5.776 4.042 10.963 1.00 95.62 114 VAL A C 1
ATOM 849 O O . VAL A 1 114 ? -5.134 3.617 11.921 1.00 95.62 114 VAL A O 1
ATOM 852 N N . A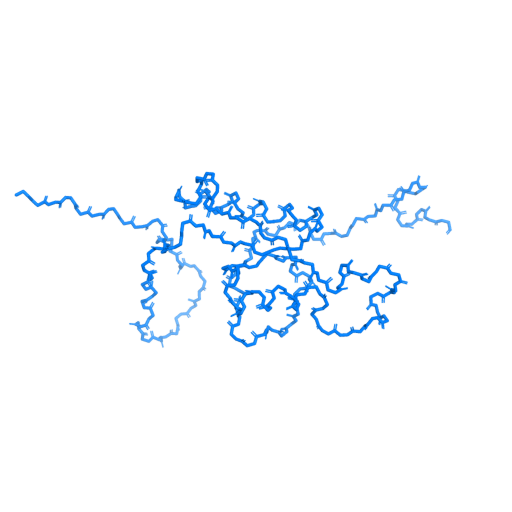SP A 1 115 ? -6.845 3.409 10.479 1.00 95.00 115 ASP A N 1
ATOM 853 C CA . ASP A 1 115 ? -7.353 2.145 11.030 1.00 95.00 115 ASP A CA 1
ATOM 854 C C . ASP A 1 115 ? -6.631 0.935 10.416 1.00 95.00 115 ASP A C 1
ATOM 856 O O . ASP A 1 115 ? -6.415 -0.076 11.083 1.00 95.00 115 ASP A O 1
ATOM 860 N N . ILE A 1 116 ? -6.281 1.030 9.129 1.00 96.06 116 ILE A N 1
ATOM 861 C CA . ILE A 1 116 ? -5.557 0.008 8.365 1.00 96.06 116 ILE A CA 1
ATOM 862 C C . ILE A 1 116 ? -4.592 0.671 7.383 1.00 96.06 116 ILE A C 1
ATOM 864 O O . ILE A 1 116 ? -4.842 1.789 6.933 1.00 96.06 116 ILE A O 1
ATOM 868 N N . CYS A 1 117 ? -3.536 -0.045 6.997 1.00 96.69 117 CYS A N 1
ATOM 869 C CA . CYS A 1 117 ? -2.617 0.366 5.936 1.00 96.69 117 CYS A CA 1
ATOM 870 C C . CYS A 1 117 ? -2.629 -0.645 4.785 1.00 96.69 117 CYS A C 1
ATOM 872 O O . CYS A 1 117 ? -2.712 -1.854 5.009 1.00 96.69 117 CYS A O 1
ATOM 874 N N . VAL A 1 118 ? -2.533 -0.150 3.550 1.00 97.31 118 VAL A N 1
ATOM 875 C CA . VAL A 1 118 ? -2.431 -0.971 2.336 1.00 97.31 118 VAL A CA 1
ATOM 876 C C . VAL A 1 118 ? -1.015 -0.885 1.785 1.00 97.31 118 VAL A C 1
ATOM 878 O O . VAL A 1 118 ? -0.469 0.202 1.602 1.00 97.31 118 VAL A O 1
ATOM 881 N N . HIS A 1 119 ? -0.428 -2.046 1.500 1.00 95.44 119 HIS A N 1
ATOM 882 C CA . HIS A 1 119 ? 0.940 -2.162 1.010 1.00 95.44 119 HIS A CA 1
ATOM 883 C C . HIS A 1 119 ? 1.024 -3.115 -0.179 1.00 95.44 119 HIS A C 1
ATOM 885 O O . HIS A 1 119 ? 0.290 -4.100 -0.271 1.00 95.44 119 HIS A O 1
ATOM 891 N N . SER A 1 120 ? 2.015 -2.880 -1.037 1.00 94.44 120 SER A N 1
ATOM 892 C CA . SER A 1 120 ? 2.552 -3.942 -1.882 1.00 94.44 120 SER A CA 1
ATOM 893 C C . SER A 1 120 ? 3.341 -4.909 -1.004 1.00 94.44 120 SER A C 1
ATOM 895 O O . SER A 1 120 ? 4.296 -4.503 -0.348 1.00 94.44 120 SER A O 1
ATOM 897 N N . MET A 1 121 ? 2.974 -6.193 -1.005 1.00 95.12 121 MET A N 1
ATOM 898 C CA . MET A 1 121 ? 3.560 -7.175 -0.079 1.00 95.12 121 MET A CA 1
ATOM 899 C C . MET A 1 121 ? 5.088 -7.307 -0.212 1.00 95.12 121 MET A C 1
ATOM 901 O O . MET A 1 121 ? 5.773 -7.577 0.767 1.00 95.12 121 MET A O 1
ATOM 905 N N . LYS A 1 122 ? 5.639 -7.059 -1.408 1.00 91.31 122 LYS A N 1
ATOM 906 C CA . LYS A 1 122 ? 7.091 -7.064 -1.652 1.00 91.31 122 LYS A CA 1
ATOM 907 C C . LYS A 1 122 ? 7.860 -5.996 -0.859 1.00 91.31 122 LYS A C 1
ATOM 909 O O . LYS A 1 122 ? 9.050 -6.165 -0.628 1.00 91.31 122 LYS A O 1
ATOM 914 N N . ASP A 1 123 ? 7.184 -4.919 -0.458 1.00 89.50 123 ASP A N 1
ATOM 915 C CA . ASP A 1 123 ? 7.789 -3.785 0.245 1.00 89.50 123 ASP A CA 1
ATOM 916 C C . ASP A 1 123 ? 7.638 -3.903 1.774 1.00 89.50 123 ASP A C 1
ATOM 918 O O . ASP A 1 123 ? 8.167 -3.071 2.514 1.00 89.50 123 ASP A O 1
ATOM 922 N N . VAL A 1 124 ? 6.919 -4.922 2.263 1.00 91.69 124 VAL A N 1
ATOM 923 C CA . VAL A 1 124 ? 6.706 -5.152 3.697 1.00 91.69 124 VAL A CA 1
ATOM 924 C C . VAL A 1 124 ? 7.947 -5.821 4.307 1.00 91.69 124 VAL A C 1
ATOM 926 O O . VAL A 1 124 ? 8.393 -6.857 3.807 1.00 91.69 124 VAL A O 1
ATOM 929 N N . PRO A 1 125 ? 8.519 -5.280 5.401 1.00 89.94 125 PRO A N 1
ATOM 930 C CA . PRO A 1 125 ? 9.634 -5.910 6.097 1.00 89.94 125 PRO A CA 1
ATOM 931 C C . PRO A 1 125 ? 9.299 -7.315 6.605 1.00 89.94 125 PRO A C 1
ATOM 933 O O . PRO A 1 125 ? 8.188 -7.590 7.047 1.00 89.94 125 PRO A O 1
ATOM 936 N N . THR A 1 126 ? 10.305 -8.191 6.645 1.00 91.06 126 THR A N 1
ATOM 937 C CA . THR A 1 126 ? 10.160 -9.551 7.198 1.00 91.06 126 THR A CA 1
ATOM 938 C C . THR A 1 126 ? 9.807 -9.569 8.684 1.00 91.06 126 THR A C 1
ATOM 940 O O . THR A 1 126 ? 9.192 -10.519 9.160 1.00 91.06 126 THR A O 1
ATOM 943 N N . TRP A 1 127 ? 10.188 -8.519 9.413 1.00 89.44 127 TRP A N 1
ATOM 944 C CA . TRP A 1 127 ? 9.854 -8.324 10.818 1.00 89.44 127 TRP A CA 1
ATOM 945 C C . TRP A 1 127 ? 8.860 -7.179 10.939 1.00 89.44 127 TRP A C 1
ATOM 947 O O . TRP A 1 127 ? 9.205 -6.031 10.654 1.00 89.44 127 TRP A O 1
ATOM 957 N N . LEU A 1 128 ? 7.644 -7.502 11.373 1.00 90.25 128 LEU A N 1
ATOM 958 C CA . LEU A 1 128 ? 6.611 -6.508 11.642 1.00 90.25 128 LEU A CA 1
ATOM 959 C C . LEU A 1 128 ? 6.928 -5.730 12.922 1.00 90.25 128 LEU A C 1
ATOM 961 O O . LEU A 1 128 ? 7.542 -6.254 13.857 1.00 90.25 128 LEU A O 1
ATOM 965 N N . VAL A 1 129 ? 6.488 -4.474 12.967 1.00 88.06 129 VAL A N 1
ATOM 966 C CA . VAL A 1 129 ? 6.633 -3.632 14.156 1.00 88.06 129 VAL A CA 1
ATOM 967 C C . VAL A 1 129 ? 5.745 -4.197 15.273 1.00 88.06 129 VAL A C 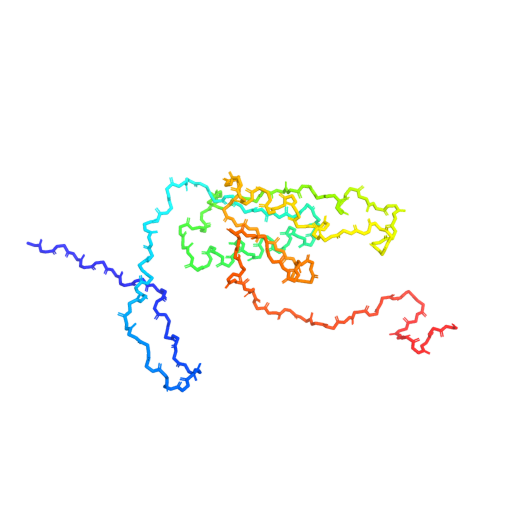1
ATOM 969 O O . VAL A 1 129 ? 4.574 -4.497 15.017 1.00 88.06 129 VAL A O 1
ATOM 972 N N . PRO A 1 130 ? 6.250 -4.358 16.511 1.00 90.00 130 PRO A N 1
ATOM 973 C CA . PRO A 1 130 ? 5.434 -4.825 17.627 1.00 90.00 130 PRO A CA 1
ATOM 974 C C . PRO A 1 130 ? 4.150 -4.004 17.781 1.00 90.00 130 PRO A C 1
ATOM 976 O O . PRO A 1 130 ? 4.181 -2.779 17.721 1.00 90.00 130 PRO A O 1
ATOM 979 N N . GLY A 1 131 ? 3.021 -4.682 17.984 1.00 88.31 131 GLY A N 1
ATOM 980 C CA . GLY A 1 131 ? 1.704 -4.039 18.055 1.00 88.31 131 GLY A CA 1
ATOM 981 C C . GLY A 1 131 ? 0.993 -3.895 16.705 1.00 88.31 131 GLY A C 1
ATOM 982 O O . GLY A 1 131 ? -0.177 -3.523 16.687 1.00 88.31 131 GLY A O 1
ATOM 983 N N . THR A 1 132 ? 1.648 -4.250 15.597 1.00 92.38 132 THR A N 1
ATOM 984 C CA . THR A 1 132 ? 1.019 -4.375 14.274 1.00 92.38 132 THR A CA 1
ATOM 985 C C . THR A 1 132 ? 0.839 -5.842 13.892 1.00 92.38 132 THR A C 1
ATOM 987 O O . THR A 1 132 ? 1.535 -6.729 14.392 1.00 92.38 132 THR A O 1
ATOM 990 N N . VAL A 1 133 ? -0.118 -6.109 13.005 1.00 95.00 133 VAL A N 1
ATOM 991 C CA . VAL A 1 133 ? -0.387 -7.441 12.455 1.00 95.00 133 VAL A CA 1
ATOM 992 C C . VAL A 1 133 ? -0.659 -7.331 10.959 1.00 95.00 133 VAL A C 1
ATOM 994 O O . VAL A 1 133 ? -1.220 -6.337 10.503 1.00 95.00 133 VAL A O 1
ATOM 997 N N . LEU A 1 134 ? -0.313 -8.376 10.202 1.00 96.19 134 LEU A N 1
ATOM 998 C CA . LEU A 1 134 ? -0.645 -8.512 8.780 1.00 96.19 134 LEU A CA 1
ATOM 999 C C . LEU A 1 134 ? -1.567 -9.729 8.589 1.00 96.19 134 LEU A C 1
ATOM 1001 O O . LEU A 1 134 ? -1.094 -10.819 8.269 1.00 96.19 134 LEU A O 1
ATOM 1005 N N . PRO A 1 135 ? -2.881 -9.587 8.848 1.00 96.25 135 PRO A N 1
ATOM 1006 C CA . PRO A 1 135 ? -3.816 -10.711 8.832 1.00 96.25 135 PRO A CA 1
ATOM 1007 C C . PRO A 1 135 ? -4.451 -10.957 7.456 1.00 96.25 135 PRO A C 1
ATOM 1009 O O . PRO A 1 135 ? -5.186 -11.926 7.293 1.00 96.25 135 PRO A O 1
ATOM 1012 N N . CYS A 1 136 ? -4.229 -10.072 6.481 1.00 96.75 136 CYS A N 1
ATOM 1013 C CA . CYS A 1 136 ? -4.959 -10.064 5.218 1.00 96.75 136 CYS A CA 1
ATOM 1014 C C . CYS A 1 136 ? -4.012 -9.909 4.028 1.00 96.75 136 CYS A C 1
ATOM 1016 O O . CYS A 1 136 ? -3.139 -9.045 4.029 1.00 96.75 136 CYS A O 1
ATOM 1018 N N . ASN A 1 137 ? -4.237 -10.726 3.001 1.00 97.19 137 ASN A N 1
ATOM 1019 C CA . ASN A 1 137 ? -3.697 -10.543 1.661 1.00 97.19 137 ASN A CA 1
ATOM 1020 C C . ASN A 1 137 ? -4.861 -10.645 0.674 1.00 97.19 137 ASN A C 1
ATOM 1022 O O . ASN A 1 137 ? -5.684 -11.557 0.778 1.00 97.19 137 ASN A O 1
ATOM 1026 N N . LEU A 1 138 ? -4.930 -9.720 -0.282 1.00 95.88 138 LEU A N 1
ATOM 1027 C CA . LEU A 1 138 ? -5.880 -9.824 -1.388 1.00 95.88 138 LEU A CA 1
ATOM 1028 C C . LEU A 1 138 ? -5.480 -10.980 -2.327 1.00 95.88 138 LEU A C 1
ATOM 1030 O O . LEU A 1 138 ? -4.325 -11.418 -2.291 1.00 95.88 138 LEU A O 1
ATOM 1034 N N . PRO A 1 139 ? -6.402 -11.482 -3.175 1.00 96.44 139 PRO A N 1
ATOM 1035 C CA . PRO A 1 139 ? -6.057 -12.446 -4.214 1.00 96.44 139 PRO A CA 1
ATOM 1036 C C . PRO A 1 139 ? -4.856 -11.966 -5.026 1.00 96.44 139 PRO A C 1
ATOM 1038 O O . PRO A 1 139 ? -4.791 -10.807 -5.435 1.00 96.44 139 PRO A O 1
ATOM 1041 N N . ARG A 1 140 ? -3.882 -12.858 -5.196 1.00 96.94 140 ARG A N 1
ATOM 1042 C CA . ARG A 1 140 ? -2.593 -12.523 -5.793 1.00 96.94 140 ARG A CA 1
ATOM 1043 C C . ARG A 1 140 ? -2.751 -12.308 -7.298 1.00 96.94 140 ARG A C 1
ATOM 1045 O O . ARG A 1 140 ? -3.317 -13.159 -7.975 1.00 96.94 140 ARG A O 1
ATOM 1052 N N . GLU A 1 141 ? -2.218 -11.193 -7.783 1.00 95.88 141 GLU A N 1
ATOM 1053 C CA . GLU A 1 141 ? -2.085 -10.912 -9.215 1.00 95.88 141 GLU A CA 1
ATOM 1054 C C . GLU A 1 141 ? -0.910 -11.672 -9.848 1.00 95.88 141 GLU A C 1
ATOM 1056 O O . GLU A 1 141 ? -0.158 -12.368 -9.156 1.00 95.88 141 GLU A O 1
ATOM 1061 N N . ASP A 1 142 ? -0.754 -11.535 -11.167 1.00 97.25 142 ASP A N 1
ATOM 1062 C CA . ASP A 1 142 ? 0.377 -12.095 -11.913 1.00 97.25 142 ASP A CA 1
ATOM 1063 C C . ASP A 1 142 ? 1.723 -11.746 -11.252 1.00 97.25 142 ASP A C 1
ATOM 1065 O O . ASP A 1 142 ? 2.016 -10.595 -10.924 1.00 97.25 142 ASP A O 1
ATOM 1069 N N . THR A 1 143 ? 2.546 -12.770 -11.029 1.00 96.88 143 THR A N 1
ATOM 1070 C CA . THR A 1 143 ? 3.829 -12.661 -10.328 1.00 96.88 143 THR A CA 1
ATOM 1071 C C . THR A 1 143 ? 5.023 -12.554 -11.266 1.00 96.88 143 THR A C 1
ATOM 1073 O O . THR A 1 143 ? 6.155 -12.569 -10.788 1.00 96.88 143 THR A O 1
ATOM 1076 N N . ARG A 1 144 ? 4.800 -12.566 -12.582 1.00 97.25 144 ARG A N 1
ATOM 1077 C CA . ARG A 1 144 ? 5.867 -12.544 -13.582 1.00 97.25 144 ARG A CA 1
ATOM 1078 C C . ARG A 1 144 ? 6.446 -11.143 -13.719 1.00 97.25 144 ARG A C 1
ATOM 1080 O O . ARG A 1 144 ? 5.717 -10.154 -13.728 1.00 97.25 144 ARG A O 1
ATOM 1087 N N . ASP A 1 145 ? 7.757 -11.081 -13.913 1.00 96.06 145 ASP A N 1
ATOM 1088 C CA . ASP A 1 145 ? 8.399 -9.861 -14.384 1.00 96.06 145 ASP A CA 1
ATOM 1089 C C . ASP A 1 145 ? 8.020 -9.600 -15.848 1.00 96.06 145 ASP A C 1
ATOM 1091 O O . ASP A 1 145 ? 7.834 -10.528 -16.643 1.00 96.06 145 ASP A O 1
ATOM 1095 N N . ALA A 1 146 ? 7.924 -8.322 -16.211 1.00 95.50 146 ALA A N 1
ATOM 1096 C CA . ALA A 1 146 ? 7.657 -7.887 -17.574 1.00 95.50 146 ALA A CA 1
ATOM 1097 C C . ALA A 1 146 ? 8.932 -7.329 -18.213 1.00 95.50 146 ALA A C 1
ATOM 1099 O O . ALA A 1 146 ? 9.607 -6.469 -17.648 1.00 95.50 146 ALA A O 1
ATOM 1100 N N . PHE A 1 147 ? 9.238 -7.791 -19.424 1.00 96.12 147 PHE A N 1
ATOM 1101 C CA . PHE A 1 147 ? 10.266 -7.182 -20.257 1.00 96.12 147 PHE A CA 1
ATOM 1102 C C . PHE A 1 147 ? 9.669 -5.995 -21.019 1.00 96.12 147 PHE A C 1
ATOM 1104 O O . PHE A 1 147 ? 8.697 -6.158 -21.754 1.00 96.12 147 PHE A O 1
ATOM 1111 N N . ILE A 1 148 ? 10.256 -4.809 -20.846 1.00 96.19 148 ILE A N 1
ATOM 1112 C CA . ILE A 1 148 ? 9.824 -3.573 -21.506 1.00 96.19 148 ILE A CA 1
ATOM 1113 C C . ILE A 1 148 ? 11.020 -3.022 -22.284 1.00 96.19 148 ILE A C 1
ATOM 1115 O O . ILE A 1 148 ? 12.042 -2.675 -21.696 1.00 96.19 148 ILE A O 1
ATOM 1119 N N . SER A 1 149 ? 10.908 -2.966 -23.610 1.00 95.62 149 SER A N 1
ATOM 1120 C CA . SER A 1 149 ? 11.936 -2.414 -24.494 1.00 95.62 149 SER A CA 1
ATOM 1121 C C . 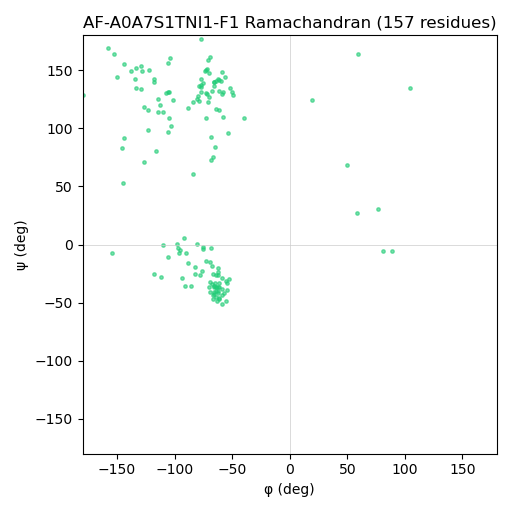SER A 1 149 ? 11.300 -1.814 -25.739 1.00 95.62 149 SER A C 1
ATOM 1123 O O . SER A 1 149 ? 10.337 -2.355 -26.275 1.00 95.62 149 SER A O 1
ATOM 1125 N N . GLU A 1 150 ? 11.873 -0.715 -26.222 1.00 96.00 150 GLU A N 1
ATOM 1126 C CA . GLU A 1 150 ? 11.502 -0.122 -27.511 1.00 96.00 150 GLU A CA 1
ATOM 1127 C C . GLU A 1 150 ? 12.195 -0.816 -28.697 1.00 96.00 150 GLU A C 1
ATOM 1129 O O . GLU A 1 150 ? 11.762 -0.661 -29.835 1.00 96.00 150 GLU A O 1
ATOM 1134 N N . LYS A 1 151 ? 13.293 -1.553 -28.456 1.00 95.12 151 LYS A N 1
ATOM 1135 C CA . LYS A 1 151 ? 14.212 -2.024 -29.513 1.00 95.12 151 LYS A CA 1
ATOM 1136 C C . LYS A 1 151 ? 14.199 -3.531 -29.742 1.00 95.12 151 LYS A C 1
ATOM 1138 O O . LYS A 1 151 ? 1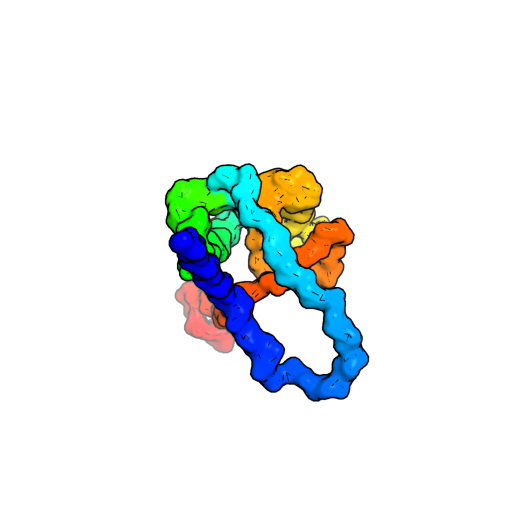4.512 -3.972 -30.842 1.00 95.12 151 LYS A O 1
ATOM 1143 N N . ALA A 1 152 ? 13.875 -4.316 -28.721 1.00 95.56 152 ALA A N 1
ATOM 1144 C CA . ALA A 1 152 ? 13.854 -5.772 -28.797 1.00 95.56 152 ALA A CA 1
ATOM 1145 C C . ALA A 1 152 ? 12.521 -6.307 -28.271 1.00 95.56 152 ALA A C 1
ATOM 1147 O O . ALA A 1 152 ? 11.886 -5.685 -27.426 1.00 95.56 152 ALA A O 1
ATOM 1148 N N . SER A 1 153 ? 12.108 -7.481 -28.746 1.00 95.44 153 SER A N 1
ATOM 1149 C CA . SER A 1 153 ? 10.888 -8.159 -28.286 1.00 95.44 153 SER A CA 1
ATOM 1150 C C . SER A 1 153 ? 11.116 -9.073 -27.077 1.00 95.44 153 SER A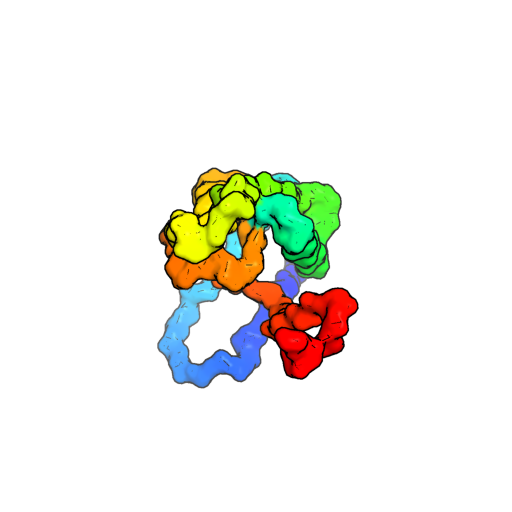 C 1
ATOM 1152 O O . SER A 1 153 ? 10.162 -9.515 -26.446 1.00 95.44 153 SER A O 1
ATOM 1154 N N . ASN A 1 154 ? 12.371 -9.417 -26.781 1.00 95.88 154 ASN A N 1
ATOM 1155 C CA . ASN A 1 154 ? 12.767 -10.258 -25.653 1.00 95.88 154 ASN A CA 1
ATOM 1156 C C . ASN A 1 154 ? 14.242 -10.012 -25.292 1.00 95.88 154 ASN A C 1
ATOM 1158 O O . ASN A 1 154 ? 14.976 -9.380 -26.052 1.00 95.88 154 ASN A O 1
ATOM 1162 N N . ILE A 1 155 ? 14.672 -10.546 -24.144 1.00 96.06 155 ILE A N 1
ATOM 1163 C CA . ILE A 1 155 ? 16.038 -10.381 -23.615 1.00 96.06 155 ILE A CA 1
ATOM 1164 C C . ILE A 1 155 ? 17.100 -10.910 -24.593 1.00 96.06 155 ILE A C 1
ATOM 1166 O O . ILE A 1 155 ? 18.142 -10.285 -24.748 1.00 96.06 155 ILE A O 1
ATOM 1170 N N . ALA A 1 156 ? 16.834 -12.025 -25.284 1.00 95.69 156 ALA A N 1
ATOM 1171 C CA . ALA A 1 156 ? 17.782 -12.631 -26.224 1.00 95.69 156 ALA A CA 1
ATOM 1172 C C . ALA A 1 156 ? 18.002 -11.797 -27.502 1.00 95.69 156 ALA A C 1
ATOM 1174 O O . ALA A 1 156 ? 18.954 -12.046 -28.232 1.00 95.69 156 ALA A O 1
ATOM 1175 N N . GLY A 1 157 ? 17.123 -10.829 -27.777 1.00 91.69 157 GLY A N 1
ATOM 1176 C CA . GLY A 1 157 ? 17.240 -9.898 -28.898 1.00 91.69 157 GLY A CA 1
ATOM 1177 C C . GLY A 1 157 ? 17.961 -8.589 -28.562 1.00 91.69 157 GLY A C 1
ATOM 1178 O O . GLY A 1 157 ? 17.959 -7.688 -29.398 1.00 91.69 157 GLY A O 1
ATOM 1179 N N . LEU A 1 158 ? 18.514 -8.441 -27.353 1.00 92.81 158 LEU A N 1
ATOM 1180 C CA . LEU A 1 158 ? 19.353 -7.291 -27.006 1.00 92.81 158 LEU A CA 1
ATOM 1181 C C . LEU A 1 158 ? 20.748 -7.435 -27.656 1.00 92.81 158 LEU A C 1
ATOM 1183 O O . LEU A 1 158 ? 21.267 -8.552 -27.687 1.00 92.81 158 LEU A O 1
ATOM 1187 N N . PRO A 1 159 ? 21.328 -6.345 -28.198 1.00 87.44 159 PRO A N 1
ATOM 1188 C CA . PRO A 1 159 ? 22.643 -6.356 -28.844 1.00 87.44 159 PRO A CA 1
ATOM 1189 C C . PRO A 1 159 ? 23.804 -6.559 -27.864 1.00 87.44 159 PRO A C 1
ATOM 1191 O O . PRO A 1 159 ? 23.656 -6.191 -26.674 1.00 87.44 159 PRO A O 1
#

Foldseek 3Di:
DDDDDDDDAPPPDDPDDDDDDDDDDPPDPPPVPDDDPDQAAEEEFAPDPVRVVQVVVVLVVCCVRPVSSVDPRNYHYDHWYFQLNVDPPDDPVPVDDQQRPCVRVLVCCVVVVHVYYGDDPVSHGPDDDPPDDDPDDDPDDDPDDDDDDPQDPDPVRDD

Organism: NCBI:txid124430

Sequence (159 aa):
MLAPKPAPCPCTLPLATYLPALHLPALFSFTCANPLTRARRPLGTRGSPLALAQAYETKRRLGETFPELAAEGAVEICTIMTKGDAILDKALSEIGGKGLFTKELDVSLMNKEVDICVHSMKDVPTWLVPGTVLPCNLPREDTRDAFISEKASNIAGLP

pLDDT: mean 78.69, std 22.45, range [30.09, 97.81]